Protein AF-A0A8H3B9Q1-F1 (afdb_monomer_lite)

Structure (mmCIF, N/CA/C/O backbone):
data_AF-A0A8H3B9Q1-F1
#
_entry.id   AF-A0A8H3B9Q1-F1
#
loop_
_atom_site.group_PDB
_atom_site.id
_atom_site.type_symbol
_atom_site.label_atom_id
_atom_site.label_alt_id
_atom_site.label_comp_id
_atom_site.label_asym_id
_atom_site.label_entity_id
_atom_site.label_seq_id
_atom_site.pdbx_PDB_ins_code
_atom_site.Cartn_x
_atom_site.Cartn_y
_atom_site.Cartn_z
_atom_site.occupancy
_atom_site.B_iso_or_equiv
_atom_site.auth_seq_id
_atom_site.auth_comp_id
_atom_site.auth_asym_id
_atom_site.auth_atom_id
_atom_site.pdbx_PDB_model_num
ATOM 1 N N . GLN A 1 1 ? -7.560 4.131 21.992 1.00 92.06 1 GLN A N 1
ATOM 2 C CA . GLN A 1 1 ? -8.632 3.118 21.911 1.00 92.06 1 GLN A CA 1
ATOM 3 C C . GLN A 1 1 ? -9.179 2.728 23.284 1.00 92.06 1 GLN A C 1
ATOM 5 O O . GLN A 1 1 ? -10.266 3.181 23.608 1.00 92.06 1 GLN A O 1
ATOM 10 N N . ASN A 1 2 ? -8.432 1.997 24.125 1.00 94.38 2 ASN A N 1
ATOM 11 C CA . ASN A 1 2 ? -8.906 1.543 25.450 1.00 94.38 2 ASN A CA 1
ATOM 12 C C . ASN A 1 2 ? -9.472 2.656 26.339 1.00 94.38 2 ASN A C 1
ATOM 14 O O . ASN A 1 2 ? -10.520 2.481 26.947 1.00 94.38 2 ASN A O 1
ATOM 18 N N . TYR A 1 3 ? -8.815 3.820 26.373 1.00 96.81 3 TYR A N 1
ATOM 19 C CA . TYR A 1 3 ? -9.316 4.967 27.131 1.00 96.81 3 TYR A CA 1
ATOM 20 C C . TYR A 1 3 ? -10.720 5.396 26.681 1.00 96.81 3 TYR A C 1
ATOM 22 O O . TYR A 1 3 ? -11.574 5.636 27.525 1.00 96.81 3 TYR A O 1
ATOM 30 N N . ALA A 1 4 ? -10.979 5.451 25.370 1.00 97.38 4 ALA A N 1
ATOM 31 C CA . ALA A 1 4 ? -12.282 5.854 24.851 1.00 97.38 4 ALA A CA 1
ATOM 32 C C . ALA A 1 4 ? -13.373 4.840 25.231 1.00 97.38 4 ALA A C 1
ATOM 34 O O . ALA A 1 4 ? -14.400 5.231 25.775 1.00 97.38 4 ALA A O 1
ATOM 35 N N . ILE A 1 5 ? -13.096 3.543 25.047 1.00 95.44 5 ILE A N 1
ATOM 36 C CA . ILE A 1 5 ? -14.016 2.448 25.397 1.00 95.44 5 ILE A CA 1
ATOM 37 C C . ILE A 1 5 ? -14.360 2.477 26.893 1.00 95.44 5 ILE A C 1
ATOM 39 O O . ILE A 1 5 ? -15.532 2.463 27.258 1.00 95.44 5 ILE A O 1
ATOM 43 N N . ASN A 1 6 ? -13.351 2.588 27.761 1.00 97.44 6 ASN A N 1
ATOM 44 C CA . ASN A 1 6 ? -13.539 2.525 29.214 1.00 97.44 6 ASN A CA 1
ATOM 45 C C . ASN A 1 6 ? -14.220 3.768 29.809 1.00 97.44 6 ASN A C 1
ATOM 47 O O . ASN A 1 6 ? -14.688 3.710 30.941 1.00 97.44 6 ASN A O 1
ATOM 51 N N . ASN A 1 7 ? -14.269 4.883 29.073 1.00 98.19 7 ASN A N 1
ATOM 52 C CA . ASN A 1 7 ? -14.877 6.138 29.527 1.00 98.19 7 ASN A CA 1
ATOM 53 C C . ASN A 1 7 ? -16.146 6.511 28.738 1.00 98.19 7 ASN A C 1
ATOM 55 O O . ASN A 1 7 ? -16.611 7.643 28.838 1.00 98.19 7 ASN A O 1
ATOM 59 N N . GLY A 1 8 ? -16.702 5.595 27.934 1.00 97.38 8 GLY A N 1
ATOM 60 C CA . GLY A 1 8 ? -17.917 5.858 27.151 1.00 97.38 8 GLY A CA 1
ATOM 61 C C . GLY A 1 8 ? -17.756 6.953 26.088 1.00 97.38 8 GLY A C 1
ATOM 62 O O . GLY A 1 8 ? -18.732 7.607 25.729 1.00 97.38 8 GLY A O 1
ATOM 63 N N . LEU A 1 9 ? -16.534 7.174 25.597 1.00 98.25 9 LEU A N 1
ATOM 64 C CA . LEU A 1 9 ? -16.236 8.120 24.519 1.00 98.25 9 LEU A CA 1
ATOM 65 C C . LEU A 1 9 ? -16.250 7.413 23.159 1.00 98.25 9 LEU A C 1
ATOM 67 O O . LEU A 1 9 ? -16.083 6.196 23.076 1.00 98.25 9 LEU A O 1
ATOM 71 N N . THR A 1 10 ? -16.368 8.188 22.080 1.00 97.56 10 THR A N 1
ATOM 72 C CA . THR A 1 10 ? -16.326 7.679 20.702 1.00 97.56 10 THR A CA 1
ATOM 73 C C . THR A 1 10 ? -14.998 6.962 20.407 1.00 97.56 10 THR A C 1
ATOM 75 O O . THR A 1 10 ? -13.942 7.603 20.447 1.00 97.56 10 THR A O 1
ATOM 78 N N . PRO A 1 11 ? -15.010 5.654 20.088 1.00 97.44 11 PRO A N 1
ATOM 79 C CA . PRO A 1 11 ? -13.805 4.926 19.703 1.00 97.44 11 PRO A CA 1
ATOM 80 C C . PRO A 1 11 ? -13.301 5.336 18.316 1.00 97.44 11 PRO A C 1
ATOM 82 O O . PRO A 1 11 ? -14.060 5.825 17.477 1.00 97.44 11 PRO A O 1
ATOM 85 N N . PHE A 1 12 ? -12.020 5.087 18.041 1.00 96.75 12 PHE A N 1
ATOM 86 C CA . PHE A 1 12 ? -11.499 5.241 16.686 1.00 96.75 12 PHE A CA 1
ATOM 87 C C . PHE A 1 12 ? -12.022 4.108 15.803 1.00 96.75 12 PHE A C 1
ATOM 89 O O . PHE A 1 12 ? -12.099 2.965 16.252 1.00 96.75 12 PHE A O 1
ATOM 96 N N . ILE A 1 13 ? -12.354 4.438 14.554 1.00 96.44 13 ILE A N 1
ATOM 97 C CA . ILE A 1 13 ? -12.870 3.481 13.560 1.00 96.44 13 ILE A CA 1
ATOM 98 C C . ILE A 1 13 ? -11.896 3.230 12.408 1.00 96.44 13 ILE A C 1
ATOM 100 O O . ILE A 1 13 ? -12.039 2.246 11.689 1.00 96.44 13 ILE A O 1
ATOM 104 N N . ALA A 1 14 ? -10.900 4.103 12.233 1.00 96.62 14 ALA A N 1
ATOM 105 C CA . ALA A 1 14 ? -9.901 3.974 11.186 1.00 96.62 14 ALA A CA 1
ATOM 106 C C . ALA A 1 14 ? -8.531 4.494 11.632 1.00 96.62 14 ALA A C 1
ATOM 108 O O . ALA A 1 14 ? -8.438 5.406 12.457 1.00 96.62 14 ALA A O 1
ATOM 109 N N . MET A 1 15 ? -7.478 3.948 11.027 1.00 96.94 15 MET A N 1
ATOM 110 C CA . MET A 1 15 ? -6.102 4.416 11.154 1.00 96.94 15 MET A CA 1
ATOM 111 C C . MET A 1 15 ? -5.476 4.619 9.774 1.00 96.94 15 MET A C 1
ATOM 113 O O . MET A 1 15 ? -5.550 3.736 8.923 1.00 96.94 15 MET A O 1
ATOM 117 N N . GLN A 1 16 ? -4.831 5.772 9.575 1.00 97.50 16 GLN A N 1
ATOM 118 C CA . GLN A 1 16 ? -4.018 6.053 8.391 1.00 97.50 16 GLN A CA 1
ATOM 119 C C . GLN A 1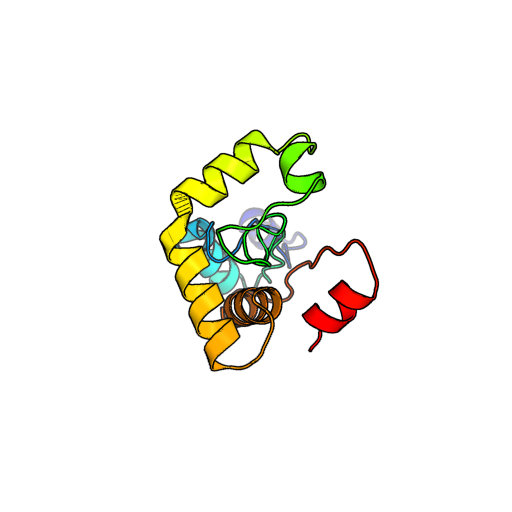 16 ? -2.529 5.900 8.717 1.00 97.50 16 GLN A C 1
ATOM 121 O O . GLN A 1 16 ? -1.941 6.750 9.383 1.00 97.50 16 GLN A O 1
ATOM 126 N N . ASN A 1 17 ? -1.918 4.825 8.231 1.00 94.44 17 ASN A N 1
ATOM 127 C CA . ASN A 1 17 ? -0.522 4.443 8.455 1.00 94.44 17 ASN A CA 1
ATOM 128 C C . ASN A 1 17 ? 0.224 4.223 7.130 1.00 94.44 17 ASN A C 1
ATOM 130 O O . ASN A 1 17 ? -0.387 4.099 6.071 1.00 94.44 17 ASN A O 1
ATOM 134 N N . GLN A 1 18 ? 1.556 4.199 7.166 1.00 96.31 18 GLN A N 1
ATOM 135 C CA . GLN A 1 18 ? 2.336 3.860 5.977 1.00 96.31 18 GLN A CA 1
ATOM 136 C C . GLN A 1 18 ? 2.306 2.351 5.789 1.00 96.31 18 GLN A C 1
ATOM 138 O O . GLN A 1 18 ? 2.672 1.623 6.704 1.00 96.31 18 GLN A O 1
ATOM 143 N N . TYR A 1 19 ? 1.943 1.857 4.607 1.00 97.81 19 TYR A N 1
ATOM 144 C CA . TYR A 1 19 ? 2.078 0.428 4.335 1.00 97.81 19 TYR A CA 1
ATOM 145 C C . TYR A 1 19 ? 2.194 0.129 2.847 1.00 97.81 19 TYR A C 1
ATOM 147 O O . TYR A 1 19 ? 1.410 0.619 2.032 1.00 97.81 19 TYR A O 1
ATOM 155 N N . ASN A 1 20 ? 3.200 -0.668 2.490 1.00 97.62 20 ASN A N 1
ATOM 156 C CA . ASN A 1 20 ? 3.450 -1.137 1.130 1.00 97.62 20 ASN A CA 1
ATOM 157 C C . ASN A 1 20 ? 4.493 -2.269 1.138 1.00 97.62 20 ASN A C 1
ATOM 159 O O . ASN A 1 20 ? 5.026 -2.647 2.175 1.00 97.62 20 ASN A O 1
ATOM 163 N N . LEU A 1 21 ? 4.828 -2.803 -0.036 1.00 97.88 21 LEU A N 1
ATOM 164 C CA . LEU A 1 21 ? 5.779 -3.913 -0.174 1.00 97.88 21 LEU A CA 1
ATOM 165 C C . LEU A 1 21 ? 7.179 -3.648 0.410 1.00 97.88 21 LEU A C 1
ATOM 167 O O . LEU A 1 21 ? 7.873 -4.610 0.734 1.00 97.88 21 LEU A O 1
ATOM 171 N N . VAL A 1 22 ? 7.588 -2.381 0.537 1.00 97.19 22 VAL A N 1
ATOM 172 C CA . VAL A 1 22 ? 8.919 -1.976 1.028 1.00 97.19 22 VAL A CA 1
ATOM 173 C C . VAL A 1 22 ? 8.889 -1.367 2.434 1.00 97.19 22 VAL A C 1
ATOM 175 O O . VAL A 1 22 ? 9.934 -1.054 2.990 1.00 97.19 22 VAL A O 1
ATOM 178 N N . TYR A 1 23 ? 7.703 -1.219 3.033 1.00 96.50 23 TYR A N 1
ATOM 179 C CA . TYR A 1 23 ? 7.517 -0.794 4.419 1.00 96.50 23 TYR A CA 1
ATOM 180 C C . TYR A 1 23 ? 6.386 -1.604 5.061 1.00 96.50 23 TYR A C 1
ATOM 182 O O . TYR A 1 23 ? 5.211 -1.410 4.742 1.00 96.50 23 TYR A O 1
ATOM 190 N N . ARG A 1 24 ? 6.759 -2.531 5.952 1.00 96.88 24 ARG A N 1
ATOM 191 C CA . ARG A 1 24 ? 5.875 -3.590 6.472 1.00 96.88 24 ARG A CA 1
ATOM 192 C C . ARG A 1 24 ? 5.850 -3.692 7.998 1.00 96.88 24 ARG A C 1
ATOM 194 O O . ARG A 1 24 ? 5.391 -4.695 8.530 1.00 96.88 24 ARG A O 1
ATOM 201 N N . GLU A 1 25 ? 6.330 -2.670 8.703 1.00 96.25 25 GLU A N 1
ATOM 202 C CA . GLU A 1 25 ? 6.410 -2.699 10.171 1.00 96.25 25 GLU A CA 1
ATOM 203 C C . GLU A 1 25 ? 5.028 -2.839 10.829 1.00 96.25 25 GLU A C 1
ATOM 205 O O . GLU A 1 25 ? 4.878 -3.526 11.838 1.00 96.25 25 GLU A O 1
ATOM 210 N N . GLU A 1 26 ? 3.996 -2.304 10.172 1.00 96.69 26 GLU A N 1
ATOM 211 C CA . GLU A 1 26 ? 2.591 -2.422 10.575 1.00 96.69 26 GLU A CA 1
ATOM 212 C C . GLU A 1 26 ? 2.130 -3.876 10.770 1.00 96.69 26 GLU A C 1
ATOM 214 O O . GLU A 1 26 ? 1.209 -4.124 11.544 1.00 96.69 26 GLU A O 1
ATOM 219 N N . GLU A 1 27 ? 2.771 -4.853 10.120 1.00 97.31 27 GLU A N 1
ATOM 220 C CA . GLU A 1 27 ? 2.424 -6.274 10.259 1.00 97.31 27 GLU A CA 1
ATOM 221 C C . GLU A 1 27 ? 2.755 -6.848 11.642 1.00 97.31 27 GLU A C 1
ATOM 223 O O . GLU A 1 27 ? 2.162 -7.854 12.028 1.00 97.31 27 GLU A O 1
ATOM 228 N N . ARG A 1 28 ? 3.691 -6.245 12.393 1.00 97.00 28 ARG A N 1
ATOM 229 C CA . ARG A 1 28 ? 4.159 -6.801 13.675 1.00 97.00 28 ARG A CA 1
ATOM 230 C C . ARG A 1 28 ? 3.138 -6.647 14.791 1.00 97.00 28 ARG A C 1
ATOM 232 O O . ARG A 1 28 ? 2.852 -7.607 15.499 1.00 97.00 28 ARG A O 1
ATOM 239 N N . GLU A 1 29 ? 2.609 -5.439 14.948 1.00 96.62 29 GLU A N 1
ATOM 240 C CA . GLU A 1 29 ? 1.764 -5.081 16.093 1.00 96.62 29 GLU A CA 1
ATOM 241 C C . GLU A 1 29 ? 0.517 -4.314 15.674 1.00 96.62 29 GLU A C 1
ATOM 243 O O . GLU A 1 29 ? -0.570 -4.572 16.198 1.00 96.62 29 GLU A O 1
ATOM 248 N N . MET A 1 30 ? 0.638 -3.402 14.704 1.00 96.44 30 MET A N 1
ATOM 249 C CA . MET A 1 30 ? -0.464 -2.511 14.367 1.00 96.44 30 MET A CA 1
ATOM 250 C C . MET A 1 30 ? -1.620 -3.257 13.707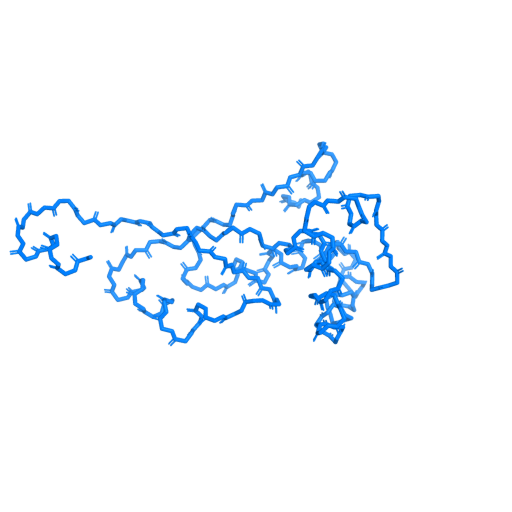 1.00 96.44 30 MET A C 1
ATOM 252 O O . MET A 1 30 ? -2.745 -3.162 14.182 1.00 96.44 30 MET A O 1
ATOM 256 N N . MET A 1 31 ? -1.367 -4.058 12.671 1.00 97.31 31 MET A N 1
ATOM 257 C CA . MET A 1 31 ? -2.404 -4.841 11.994 1.00 97.31 31 MET A CA 1
ATOM 258 C C . MET A 1 31 ? -3.156 -5.786 12.953 1.00 97.31 31 MET A C 1
ATOM 260 O O . MET A 1 31 ? -4.390 -5.730 12.970 1.00 97.31 31 MET A O 1
ATOM 264 N N . PRO A 1 32 ? -2.484 -6.594 13.806 1.00 96.94 32 PRO A N 1
ATOM 265 C CA . PRO A 1 32 ? -3.167 -7.366 14.846 1.00 96.94 32 PRO A CA 1
ATOM 266 C C . PRO A 1 32 ? -4.001 -6.505 15.802 1.00 96.94 32 PRO A C 1
ATOM 268 O O . PRO A 1 32 ? -5.121 -6.879 16.148 1.00 96.94 32 PRO A O 1
ATOM 271 N N . THR A 1 33 ? -3.482 -5.345 16.209 1.00 96.44 33 THR A N 1
ATOM 272 C CA . THR A 1 33 ? -4.162 -4.426 17.134 1.00 96.44 33 THR A CA 1
ATOM 273 C C . THR A 1 33 ? -5.417 -3.822 16.508 1.00 96.44 33 THR A C 1
ATOM 275 O O . THR A 1 33 ? -6.483 -3.818 17.124 1.00 96.44 33 THR A O 1
ATOM 278 N N . LEU A 1 34 ? -5.322 -3.354 15.263 1.00 96.62 34 LEU A N 1
ATOM 279 C CA . LEU A 1 34 ? -6.453 -2.831 14.502 1.00 96.62 34 LEU A CA 1
ATOM 280 C C . LEU A 1 34 ? -7.540 -3.899 14.350 1.00 96.62 34 LEU A C 1
ATOM 282 O O . LEU A 1 34 ? -8.707 -3.631 14.632 1.00 96.62 34 LEU A O 1
ATOM 286 N N . LYS A 1 35 ? -7.148 -5.137 14.030 1.00 95.62 35 LYS A N 1
ATOM 287 C CA . LYS A 1 35 ? -8.065 -6.280 13.951 1.00 95.62 35 LYS A CA 1
ATOM 288 C C . LYS A 1 35 ? -8.736 -6.591 15.291 1.00 95.62 35 LYS A C 1
ATOM 290 O O . LYS A 1 35 ? -9.946 -6.792 15.320 1.00 95.62 35 LYS A O 1
ATOM 295 N N . MET A 1 36 ? -7.979 -6.592 16.390 1.00 96.00 36 MET A N 1
ATOM 296 C CA . MET A 1 36 ? -8.506 -6.815 17.743 1.00 96.00 36 MET A CA 1
ATOM 297 C C . MET A 1 36 ? -9.588 -5.794 18.110 1.00 96.00 36 MET A C 1
ATOM 299 O O . MET A 1 36 ? -10.587 -6.152 18.729 1.00 96.00 36 MET A O 1
ATOM 303 N N . PHE A 1 37 ? -9.403 -4.533 17.722 1.00 95.69 37 PHE A N 1
ATOM 304 C CA . PHE A 1 37 ? -10.336 -3.455 18.041 1.00 95.69 37 PHE A CA 1
ATOM 305 C C . PHE A 1 37 ? -11.413 -3.204 16.977 1.00 95.69 37 PHE A C 1
ATOM 307 O O . PHE A 1 37 ? -12.238 -2.313 17.175 1.00 95.69 37 PHE A O 1
ATOM 314 N N . GLY A 1 38 ? -11.416 -3.949 1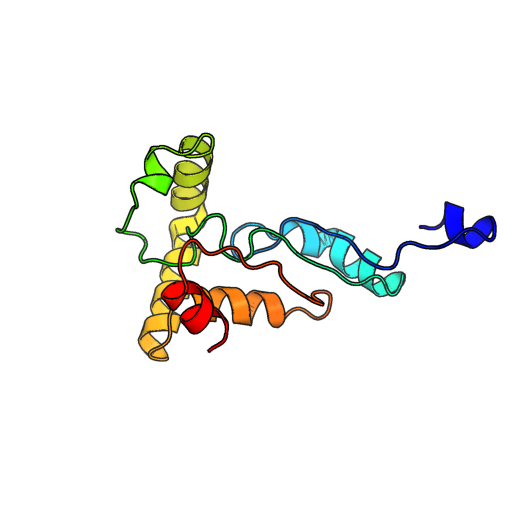5.866 1.00 95.00 38 GLY A N 1
ATOM 315 C CA . GLY A 1 38 ? -12.342 -3.721 14.752 1.00 95.00 38 GLY A CA 1
ATOM 316 C C . GLY A 1 38 ? -12.131 -2.375 14.046 1.00 95.00 38 GLY A C 1
ATOM 317 O O . GLY A 1 38 ? -13.089 -1.770 13.575 1.00 95.00 38 GLY A O 1
ATOM 318 N N . VAL A 1 39 ? -10.890 -1.884 14.008 1.00 97.06 39 VAL A N 1
ATOM 319 C CA . VAL A 1 39 ? -10.506 -0.605 13.395 1.00 97.06 39 VAL A CA 1
ATOM 320 C C . VAL A 1 39 ? -9.996 -0.860 11.978 1.00 97.06 39 VAL A C 1
ATOM 322 O O . VAL A 1 39 ? -9.129 -1.706 11.774 1.00 97.06 39 VAL A O 1
ATOM 325 N N . GLY A 1 40 ? -10.505 -0.119 10.993 1.00 96.75 40 GLY A N 1
ATOM 326 C CA . GLY A 1 40 ? -10.063 -0.239 9.603 1.00 96.75 40 GLY A CA 1
ATOM 327 C C . GLY A 1 40 ? -8.684 0.380 9.361 1.00 96.75 40 GLY A C 1
ATOM 328 O O . GLY A 1 40 ? -8.360 1.438 9.906 1.00 96.75 40 GLY A O 1
ATOM 329 N N . MET A 1 41 ? -7.872 -0.238 8.503 1.00 97.88 41 MET A N 1
ATOM 330 C CA . MET A 1 41 ? -6.588 0.324 8.076 1.00 97.88 41 MET A CA 1
ATOM 331 C C . MET A 1 41 ? -6.727 0.999 6.707 1.00 97.88 41 MET A C 1
ATOM 333 O O . MET A 1 41 ? -7.165 0.387 5.731 1.00 97.88 41 MET A O 1
ATOM 337 N N . ILE A 1 42 ? -6.326 2.266 6.626 1.00 98.19 42 ILE A N 1
ATOM 338 C CA . ILE A 1 42 ? -6.398 3.108 5.426 1.00 98.19 42 ILE A CA 1
ATOM 339 C C . ILE A 1 42 ? -4.963 3.523 5.066 1.00 98.19 42 ILE A C 1
ATOM 341 O O . ILE A 1 42 ? -4.521 4.619 5.419 1.00 98.19 42 ILE A O 1
ATOM 345 N N . PRO A 1 43 ? -4.167 2.632 4.446 1.00 97.62 43 PRO A N 1
ATOM 346 C CA . PRO A 1 43 ? -2.746 2.882 4.299 1.00 97.62 43 PRO A CA 1
ATOM 347 C C . PRO A 1 43 ? -2.447 3.957 3.255 1.00 97.62 43 PRO A C 1
ATOM 349 O O . PRO A 1 43 ? -3.015 3.969 2.160 1.00 97.62 43 PRO A O 1
ATOM 352 N N . TRP A 1 44 ? -1.495 4.830 3.568 1.00 97.06 44 TRP A N 1
ATOM 353 C CA . TRP A 1 44 ? -0.955 5.815 2.641 1.00 97.06 44 TRP A CA 1
ATOM 354 C C . TRP A 1 44 ? 0.345 5.326 1.985 1.00 97.06 44 TRP A C 1
ATOM 356 O O . TRP A 1 44 ? 1.047 4.441 2.477 1.00 97.06 44 TRP A O 1
ATOM 366 N N . SER A 1 45 ? 0.676 5.921 0.834 1.00 95.50 45 SER A N 1
ATOM 367 C CA . SER A 1 45 ? 1.814 5.536 -0.020 1.00 95.50 45 SER A CA 1
ATOM 368 C C . SER A 1 45 ? 1.888 4.035 -0.370 1.00 95.50 45 SER A C 1
ATOM 370 O O . SER A 1 45 ? 2.972 3.453 -0.273 1.00 95.50 45 SER A O 1
ATOM 372 N N . PRO A 1 46 ? 0.813 3.405 -0.885 1.00 96.94 46 PRO A N 1
ATOM 373 C CA . PRO A 1 46 ? 0.843 1.994 -1.296 1.00 96.94 46 PRO A CA 1
ATOM 374 C C . PRO A 1 46 ? 1.881 1.705 -2.401 1.00 96.94 46 PRO A C 1
ATOM 376 O O . PRO A 1 46 ? 2.355 0.582 -2.537 1.00 96.94 46 PRO A O 1
ATOM 379 N N . LEU A 1 47 ? 2.286 2.728 -3.165 1.00 96.00 47 LEU A N 1
ATOM 380 C CA . LEU A 1 47 ? 3.288 2.629 -4.236 1.00 96.00 47 LEU A CA 1
ATOM 381 C C . LEU A 1 47 ? 4.680 3.148 -3.841 1.00 96.00 47 LEU A C 1
ATOM 383 O O . LEU A 1 47 ? 5.552 3.264 -4.704 1.00 96.00 47 LEU A O 1
ATOM 387 N N . SER A 1 48 ? 4.882 3.525 -2.572 1.00 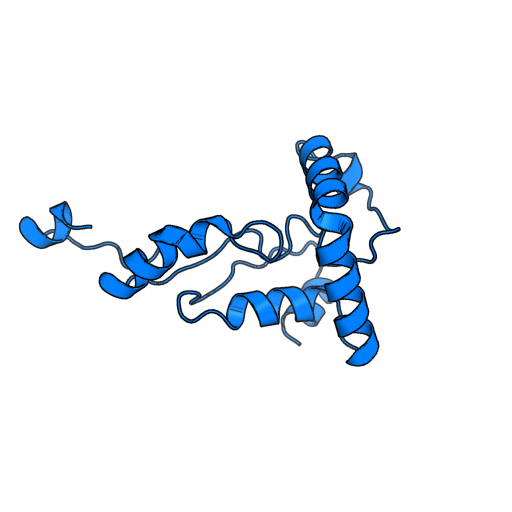94.44 48 SER A N 1
ATOM 388 C CA . SER A 1 48 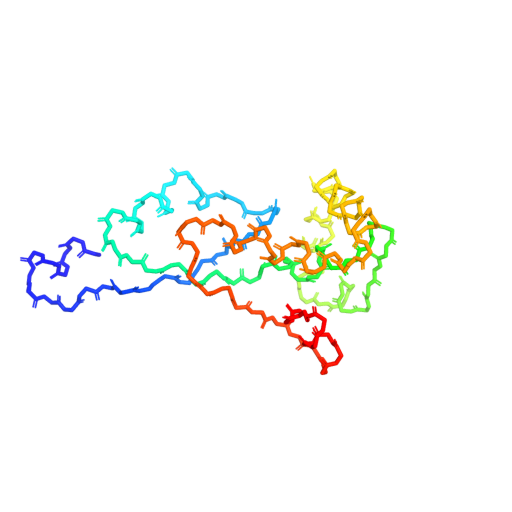? 6.128 4.110 -2.054 1.00 94.44 48 SER A CA 1
ATOM 389 C C . SER A 1 48 ? 6.667 5.239 -2.947 1.00 94.44 48 SER A C 1
ATOM 391 O O . SER A 1 48 ? 7.727 5.143 -3.559 1.00 94.44 48 SER A O 1
ATOM 393 N N . GLN A 1 49 ? 5.868 6.298 -3.131 1.00 90.75 49 GLN A N 1
ATOM 394 C CA . GLN A 1 49 ? 6.219 7.437 -4.001 1.00 90.75 49 GLN A CA 1
ATOM 395 C C . GLN A 1 49 ? 6.567 7.028 -5.457 1.00 90.75 49 GLN A C 1
ATOM 397 O O . GLN A 1 49 ? 7.350 7.679 -6.155 1.00 90.75 49 GLN A O 1
ATOM 402 N N . GLY A 1 50 ? 5.985 5.923 -5.929 1.00 92.06 50 GLY A N 1
ATOM 403 C CA . GLY A 1 50 ? 6.195 5.373 -7.265 1.00 92.06 50 GLY A CA 1
ATOM 404 C C . GLY A 1 50 ? 7.442 4.496 -7.413 1.00 92.06 50 GLY A C 1
ATOM 405 O O . GLY A 1 50 ? 7.737 4.089 -8.531 1.00 92.06 50 GLY A O 1
ATOM 406 N N . VAL A 1 51 ? 8.173 4.182 -6.333 1.00 94.50 51 VAL A N 1
ATOM 407 C CA . VAL A 1 51 ? 9.235 3.151 -6.365 1.00 94.50 51 VAL A CA 1
ATOM 408 C C . VAL A 1 51 ? 8.674 1.820 -6.882 1.00 94.50 51 VAL A C 1
ATOM 410 O O . VAL A 1 51 ? 9.320 1.145 -7.673 1.00 94.50 51 VAL A O 1
ATOM 413 N N . LEU A 1 52 ? 7.445 1.477 -6.489 1.00 96.62 52 LEU A N 1
ATOM 414 C CA . LEU A 1 52 ? 6.785 0.218 -6.847 1.00 96.62 52 LEU A CA 1
ATOM 415 C C . LEU A 1 52 ? 6.003 0.273 -8.170 1.00 96.62 52 LEU A C 1
ATOM 417 O O . LEU A 1 52 ? 5.308 -0.678 -8.503 1.00 96.62 52 LEU A O 1
ATOM 421 N N . SER A 1 53 ? 6.076 1.377 -8.918 1.00 95.50 53 SER A N 1
ATOM 422 C CA . SER A 1 53 ? 5.268 1.588 -10.129 1.00 95.50 53 SER A CA 1
ATOM 423 C C . SER A 1 53 ? 6.078 1.541 -11.428 1.00 95.50 53 SER A C 1
ATOM 425 O O . SER A 1 53 ? 5.561 1.951 -12.464 1.00 95.50 53 SER A O 1
ATOM 427 N N . ARG A 1 54 ? 7.363 1.171 -11.379 1.00 94.38 54 ARG A N 1
ATOM 428 C CA . ARG A 1 54 ? 8.271 1.215 -12.535 1.00 94.38 54 ARG A CA 1
ATOM 429 C C . ARG A 1 54 ? 9.453 0.255 -12.372 1.00 94.38 54 ARG A C 1
ATOM 431 O O . ARG A 1 54 ? 9.809 -0.042 -11.228 1.00 94.38 54 ARG A O 1
ATOM 438 N N . PRO A 1 55 ? 10.081 -0.181 -13.478 1.00 96.06 55 PRO A N 1
ATOM 439 C CA . PRO A 1 55 ? 11.283 -1.004 -13.441 1.00 96.06 55 PRO A CA 1
ATOM 440 C C . PRO A 1 55 ? 12.402 -0.395 -12.595 1.00 96.06 55 PRO A C 1
ATOM 442 O O . PRO A 1 55 ? 12.556 0.828 -12.510 1.00 96.06 55 PRO A O 1
ATOM 445 N N . TYR A 1 56 ? 13.241 -1.250 -12.007 1.00 94.00 56 TYR A N 1
ATOM 446 C CA . TYR A 1 56 ? 14.333 -0.796 -11.137 1.00 94.00 56 TYR A CA 1
ATOM 447 C C . TYR A 1 56 ? 15.355 0.092 -11.869 1.00 94.00 56 TYR A C 1
ATOM 449 O O . TYR A 1 56 ? 15.987 0.942 -11.253 1.00 94.00 56 TYR A O 1
ATOM 457 N N . THR A 1 57 ? 15.517 -0.018 -13.184 1.00 92.50 57 THR A N 1
ATOM 458 C CA . THR A 1 57 ? 16.427 0.863 -13.937 1.00 92.50 57 THR A CA 1
ATOM 459 C C . THR A 1 57 ? 15.842 2.252 -14.207 1.00 92.50 57 THR A C 1
ATOM 461 O O . THR A 1 57 ? 16.588 3.182 -14.500 1.00 92.50 57 THR A O 1
ATOM 464 N N . GLU A 1 58 ? 14.530 2.438 -14.053 1.00 92.00 58 GLU A N 1
ATOM 465 C CA . GLU A 1 58 ? 13.853 3.682 -14.412 1.00 92.00 58 GLU A CA 1
ATOM 466 C C . GLU A 1 58 ? 13.823 4.711 -13.273 1.00 92.00 58 GLU A C 1
ATOM 468 O O . GLU A 1 58 ? 13.834 4.404 -12.074 1.00 92.00 58 GLU A O 1
ATOM 473 N N . THR A 1 59 ? 13.765 5.984 -13.658 1.00 86.94 59 THR A N 1
ATOM 474 C CA . THR A 1 59 ? 13.675 7.132 -12.753 1.00 86.94 59 THR A CA 1
ATOM 475 C C . THR A 1 59 ? 12.761 8.200 -13.350 1.00 86.94 59 THR A C 1
ATOM 477 O O . THR A 1 59 ? 12.383 8.129 -14.514 1.00 86.94 59 THR A O 1
ATOM 480 N N . THR A 1 60 ? 12.372 9.190 -12.550 1.00 85.69 60 THR A N 1
ATOM 481 C CA . THR A 1 60 ? 11.517 10.301 -12.996 1.00 85.69 60 THR A CA 1
ATOM 482 C C . THR A 1 60 ? 12.077 11.621 -12.492 1.00 85.69 60 THR A C 1
ATOM 484 O O . THR A 1 60 ? 12.771 11.643 -11.477 1.00 85.69 60 THR A O 1
ATOM 487 N N . VAL A 1 61 ? 11.712 12.732 -13.138 1.00 85.38 61 VAL A N 1
ATOM 488 C CA . VAL A 1 61 ? 12.064 14.078 -12.653 1.00 85.38 61 VAL A CA 1
ATOM 489 C C . VAL A 1 61 ? 11.621 14.246 -11.199 1.00 85.38 61 VAL A C 1
ATOM 491 O O . VAL A 1 61 ? 12.429 14.605 -10.355 1.00 85.38 61 VAL A O 1
ATOM 494 N N . ARG A 1 62 ? 10.383 13.854 -10.865 1.00 80.25 62 ARG A N 1
ATOM 495 C CA . ARG A 1 62 ? 9.863 13.907 -9.488 1.00 80.25 62 ARG A CA 1
ATOM 496 C C . ARG A 1 62 ? 10.703 13.092 -8.498 1.00 80.25 62 ARG A C 1
ATOM 498 O O . ARG A 1 62 ? 10.934 13.547 -7.381 1.00 80.25 62 ARG A O 1
ATOM 505 N N . ALA A 1 63 ? 11.167 11.906 -8.891 1.00 81.69 63 ALA A N 1
ATOM 506 C CA . ALA A 1 63 ? 12.039 11.082 -8.051 1.00 81.69 63 ALA A CA 1
ATOM 507 C C . ALA A 1 63 ? 13.402 11.745 -7.781 1.00 81.69 63 ALA A C 1
ATOM 509 O O . ALA A 1 63 ? 14.040 11.445 -6.778 1.00 81.69 63 ALA A O 1
ATOM 510 N N . GLN A 1 64 ? 13.839 12.653 -8.656 1.00 83.38 64 GLN A N 1
ATOM 511 C CA . GLN A 1 64 ? 15.107 13.370 -8.528 1.00 83.38 64 GLN A CA 1
ATOM 512 C C . GLN A 1 64 ? 14.965 14.734 -7.843 1.00 83.38 64 GLN A C 1
ATOM 514 O O . GLN A 1 64 ? 15.901 15.158 -7.174 1.00 83.38 64 GLN A O 1
ATOM 519 N N . THR A 1 65 ? 13.823 15.412 -8.002 1.00 82.69 65 THR A N 1
ATOM 520 C CA . THR A 1 65 ? 13.627 16.808 -7.570 1.00 82.69 65 THR A CA 1
ATOM 521 C C . THR A 1 65 ? 12.734 16.975 -6.345 1.00 82.69 65 THR A C 1
ATOM 523 O O . THR A 1 65 ? 12.656 18.071 -5.795 1.00 82.69 65 THR A O 1
ATOM 526 N N . SER A 1 66 ? 12.037 15.924 -5.905 1.00 80.25 66 SER A N 1
ATOM 527 C CA . SER A 1 66 ? 11.207 16.004 -4.699 1.00 80.25 66 SER A CA 1
ATOM 528 C C . SER A 1 66 ? 12.046 16.246 -3.440 1.00 80.25 66 SER A C 1
ATOM 530 O O . SER A 1 66 ? 13.196 15.823 -3.346 1.00 80.25 66 SER A O 1
ATOM 532 N N . HIS A 1 67 ? 11.437 16.865 -2.426 1.00 78.56 67 HIS A N 1
ATOM 533 C CA . HIS A 1 67 ? 12.063 17.057 -1.112 1.00 78.56 67 HIS A CA 1
ATOM 534 C C . HIS A 1 67 ? 12.491 15.725 -0.460 1.00 78.56 67 HIS A C 1
ATOM 536 O O . HIS A 1 67 ? 13.395 15.676 0.365 1.00 78.56 67 HIS A O 1
ATOM 542 N N . SER A 1 68 ? 11.865 14.624 -0.880 1.00 81.44 68 SER A N 1
ATOM 543 C CA . SER A 1 68 ? 12.130 13.251 -0.462 1.00 81.44 68 SER A CA 1
ATOM 544 C C . SER A 1 68 ? 13.022 12.466 -1.437 1.00 81.44 68 SER A C 1
ATOM 546 O O . SER A 1 68 ? 13.126 11.249 -1.299 1.00 81.44 68 SER A O 1
ATOM 548 N N . ALA A 1 69 ? 13.694 13.107 -2.403 1.00 81.81 69 ALA A N 1
ATOM 549 C CA . ALA A 1 69 ? 14.493 12.421 -3.427 1.00 81.81 69 ALA A CA 1
ATOM 550 C C . ALA A 1 69 ? 15.609 11.533 -2.845 1.00 81.81 69 ALA A C 1
ATOM 552 O O . ALA A 1 69 ? 15.870 10.447 -3.364 1.00 81.81 69 ALA A O 1
ATOM 553 N N . VAL A 1 70 ? 16.246 11.961 -1.749 1.00 82.31 70 VAL A N 1
ATOM 554 C CA . VAL A 1 70 ? 17.263 11.158 -1.043 1.00 82.31 70 VAL A CA 1
ATOM 555 C C . VAL A 1 70 ? 16.638 9.887 -0.467 1.00 82.31 70 VAL A C 1
ATOM 557 O O . VAL A 1 70 ? 17.114 8.790 -0.750 1.00 82.31 70 VAL A O 1
ATOM 560 N N . LEU A 1 71 ? 15.522 10.026 0.257 1.00 83.44 71 LEU A N 1
ATOM 561 C CA . LEU A 1 71 ? 14.776 8.900 0.826 1.00 83.44 71 LEU A CA 1
ATOM 562 C C . LEU A 1 71 ? 14.251 7.961 -0.263 1.00 83.44 71 LEU A C 1
ATOM 564 O O . LEU A 1 71 ? 14.277 6.747 -0.094 1.00 83.44 71 LEU A O 1
ATOM 568 N N . TRP A 1 72 ? 13.806 8.509 -1.396 1.00 88.38 72 TRP A N 1
ATOM 569 C CA . TRP A 1 72 ? 13.364 7.728 -2.548 1.00 88.38 72 TRP A CA 1
ATOM 570 C C . TRP A 1 72 ? 14.500 6.869 -3.109 1.00 88.38 72 TRP A C 1
ATOM 572 O O . TRP A 1 72 ? 14.307 5.672 -3.316 1.00 88.38 72 TRP A O 1
ATOM 582 N N . LYS A 1 73 ? 15.687 7.459 -3.321 1.00 85.94 73 LYS A N 1
ATOM 583 C CA . LYS A 1 73 ? 16.870 6.735 -3.812 1.00 85.94 73 LYS A CA 1
ATOM 584 C C . LYS A 1 73 ? 17.276 5.637 -2.837 1.00 85.94 73 LYS A C 1
ATOM 586 O O . LYS A 1 73 ? 17.408 4.497 -3.257 1.00 85.94 73 LYS A O 1
ATOM 591 N N . GLN A 1 74 ? 17.390 5.963 -1.552 1.00 88.44 74 GLN A N 1
ATOM 592 C CA . GLN A 1 74 ? 17.729 4.988 -0.519 1.00 88.44 74 GLN A CA 1
ATOM 593 C C . GLN A 1 74 ? 16.715 3.837 -0.476 1.00 88.44 74 GLN A C 1
ATOM 595 O O . GLN A 1 74 ? 17.097 2.681 -0.598 1.00 88.44 74 GLN A O 1
ATOM 600 N N . THR A 1 75 ? 15.416 4.151 -0.431 1.00 90.06 75 THR A N 1
ATOM 601 C CA . THR A 1 75 ? 14.346 3.139 -0.447 1.00 90.06 75 THR A CA 1
ATOM 602 C C . THR A 1 75 ? 14.456 2.232 -1.669 1.00 90.06 75 THR A C 1
ATOM 604 O O . THR A 1 75 ? 14.270 1.024 -1.556 1.00 90.06 75 THR A O 1
ATOM 607 N N . LYS A 1 76 ? 14.747 2.798 -2.845 1.00 91.06 76 LYS A N 1
ATOM 608 C CA . LYS A 1 76 ? 14.892 2.031 -4.081 1.00 91.06 76 LYS A CA 1
ATOM 609 C C . LYS A 1 76 ? 16.085 1.074 -4.032 1.00 91.06 76 LYS A C 1
ATOM 611 O O . LYS A 1 76 ? 15.931 -0.075 -4.439 1.00 91.06 76 LYS A O 1
ATOM 616 N N . GLU A 1 77 ? 17.235 1.529 -3.542 1.00 93.31 77 GLU A N 1
ATOM 617 C CA . GLU A 1 77 ? 18.437 0.697 -3.420 1.00 93.31 77 GLU A CA 1
ATOM 618 C C . GLU A 1 77 ? 18.255 -0.415 -2.381 1.00 93.31 77 GLU A C 1
ATOM 620 O O . GLU A 1 77 ? 18.446 -1.590 -2.702 1.00 93.31 77 GLU A O 1
ATOM 625 N N . ASP A 1 78 ? 17.770 -0.069 -1.187 1.00 96.06 78 ASP A N 1
ATOM 626 C CA . ASP A 1 78 ? 17.578 -1.008 -0.075 1.00 96.06 78 ASP A CA 1
ATOM 627 C C . ASP A 1 78 ? 16.550 -2.107 -0.402 1.00 96.06 78 ASP A C 1
ATOM 629 O O . ASP A 1 78 ? 16.563 -3.185 0.190 1.00 96.06 78 ASP A O 1
ATOM 633 N N . ASN A 1 79 ? 15.661 -1.858 -1.371 1.00 96.88 79 ASN A N 1
ATOM 634 C CA . ASN A 1 79 ? 14.559 -2.752 -1.726 1.00 96.88 79 ASN A CA 1
ATOM 635 C C . ASN A 1 79 ? 14.623 -3.282 -3.165 1.00 96.88 79 ASN A C 1
ATOM 637 O O . ASN A 1 79 ? 13.603 -3.716 -3.713 1.00 96.88 79 ASN A O 1
ATOM 641 N N . LYS A 1 80 ? 15.810 -3.288 -3.781 1.00 97.00 80 LYS A N 1
ATOM 642 C CA . LYS A 1 80 ? 16.022 -3.750 -5.162 1.00 97.00 80 LYS A CA 1
ATOM 643 C C . LYS A 1 80 ? 15.339 -5.085 -5.470 1.00 97.00 80 LYS A C 1
ATOM 645 O O . LYS A 1 80 ? 14.606 -5.189 -6.451 1.00 97.00 80 LYS A O 1
ATOM 650 N N . GLU A 1 81 ? 15.533 -6.094 -4.623 1.00 98.25 81 GLU A N 1
ATOM 651 C CA . GLU A 1 81 ? 14.964 -7.429 -4.841 1.00 98.25 81 GLU A CA 1
ATOM 652 C C . GLU A 1 81 ? 13.432 -7.421 -4.842 1.00 98.25 81 GLU A C 1
ATOM 654 O O . GLU A 1 81 ? 12.809 -8.057 -5.692 1.00 98.25 81 GLU A O 1
ATOM 659 N N . VAL A 1 82 ? 12.804 -6.655 -3.946 1.00 98.25 82 VAL A N 1
ATOM 660 C CA . VAL A 1 82 ? 11.340 -6.518 -3.904 1.00 98.25 82 VAL A CA 1
ATOM 661 C C . VAL A 1 82 ? 10.830 -5.906 -5.208 1.00 98.25 82 VAL A C 1
ATOM 663 O O . VAL A 1 82 ? 9.894 -6.432 -5.810 1.00 98.25 82 VAL A O 1
ATOM 666 N N . ILE A 1 83 ? 11.485 -4.847 -5.689 1.00 98.25 83 ILE A N 1
ATOM 667 C CA . ILE A 1 83 ? 11.121 -4.159 -6.935 1.00 98.25 83 ILE A CA 1
ATOM 668 C C . ILE A 1 83 ? 11.241 -5.111 -8.132 1.00 98.25 83 ILE A C 1
ATOM 670 O O . ILE A 1 83 ? 10.307 -5.215 -8.928 1.00 98.25 83 ILE A O 1
ATOM 674 N N . LEU A 1 84 ? 12.337 -5.873 -8.224 1.00 98.44 84 LEU A N 1
ATOM 675 C CA . LEU A 1 84 ? 12.543 -6.860 -9.290 1.00 98.44 84 LEU A CA 1
ATOM 676 C C . LEU A 1 84 ? 11.487 -7.976 -9.268 1.00 98.44 84 LEU A C 1
ATOM 678 O O . LEU A 1 84 ? 11.058 -8.453 -10.322 1.00 98.44 84 LEU A O 1
ATOM 682 N N . ARG A 1 85 ? 11.023 -8.396 -8.084 1.00 98.56 85 ARG A N 1
ATOM 683 C CA . ARG A 1 85 ? 9.938 -9.384 -7.962 1.00 98.56 85 ARG A CA 1
ATOM 684 C C . ARG A 1 85 ? 8.598 -8.828 -8.429 1.00 98.56 85 ARG A C 1
ATOM 686 O O . ARG A 1 85 ? 7.885 -9.536 -9.139 1.00 98.56 85 ARG A O 1
ATOM 693 N N . VAL A 1 86 ? 8.277 -7.582 -8.081 1.00 98.69 86 VAL A N 1
ATOM 694 C CA . VAL A 1 86 ? 7.072 -6.898 -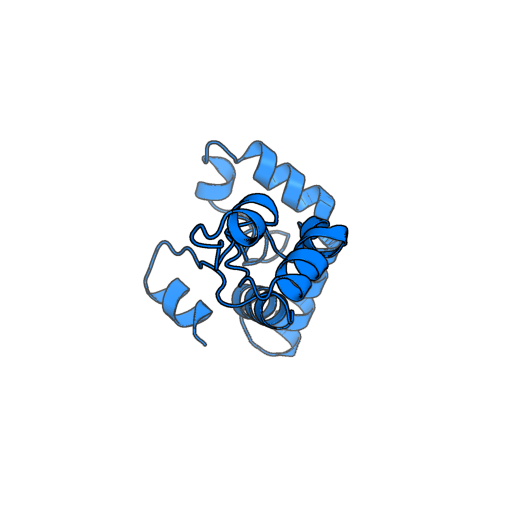8.579 1.00 98.69 86 VAL A CA 1
ATOM 695 C C . VAL A 1 86 ? 7.114 -6.799 -10.100 1.00 98.69 86 VAL A C 1
ATOM 697 O O . VAL A 1 86 ? 6.150 -7.177 -10.760 1.00 98.69 86 VAL A O 1
ATOM 700 N N . GLU A 1 87 ? 8.251 -6.382 -10.660 1.00 98.56 87 GLU A N 1
ATOM 701 C CA . GLU A 1 87 ? 8.454 -6.282 -12.107 1.00 98.56 87 GLU A CA 1
ATOM 702 C C . GLU A 1 87 ? 8.268 -7.635 -12.806 1.00 98.56 87 GLU A C 1
ATOM 704 O O . GLU A 1 87 ? 7.572 -7.729 -13.819 1.00 98.56 87 GLU A O 1
ATOM 709 N N . LYS A 1 88 ? 8.834 -8.710 -12.244 1.00 98.69 88 LYS A N 1
ATOM 710 C CA . LYS A 1 88 ? 8.673 -10.069 -12.776 1.00 98.69 88 LYS A CA 1
ATOM 711 C C . LYS A 1 88 ? 7.205 -10.503 -12.812 1.00 98.69 88 LYS A C 1
ATOM 713 O O . LYS A 1 88 ? 6.771 -11.071 -13.812 1.00 98.69 88 LYS A O 1
ATOM 718 N N . ILE A 1 89 ? 6.449 -10.257 -11.739 1.00 98.69 89 ILE A N 1
ATOM 719 C CA . ILE A 1 89 ? 5.025 -10.622 -11.656 1.00 98.69 89 ILE A CA 1
ATOM 720 C C . ILE A 1 89 ? 4.200 -9.797 -12.647 1.00 98.69 89 ILE A C 1
ATOM 722 O O . ILE A 1 89 ? 3.366 -10.366 -13.349 1.00 98.69 89 ILE A O 1
ATOM 726 N N . ALA A 1 90 ? 4.464 -8.492 -12.730 1.00 98.56 90 ALA A N 1
ATOM 727 C CA . ALA A 1 90 ? 3.801 -7.576 -13.654 1.00 98.56 90 ALA A CA 1
ATOM 728 C C . ALA A 1 90 ? 3.959 -8.048 -15.109 1.00 98.56 90 ALA A C 1
ATOM 730 O O . ALA A 1 90 ? 2.966 -8.254 -15.805 1.00 98.56 90 ALA A O 1
ATOM 731 N N . LYS A 1 91 ? 5.196 -8.357 -15.526 1.00 98.44 91 LYS A N 1
ATOM 732 C CA . LYS A 1 91 ? 5.492 -8.901 -16.863 1.00 98.44 91 LYS A CA 1
ATOM 733 C C . LYS A 1 91 ? 4.804 -10.240 -17.118 1.00 98.44 91 LYS A C 1
ATOM 735 O O . LYS A 1 91 ? 4.199 -10.419 -18.167 1.00 98.44 91 LYS A O 1
ATOM 740 N N . ALA A 1 92 ? 4.868 -11.170 -16.164 1.00 98.62 92 ALA A N 1
ATOM 741 C CA . ALA A 1 92 ? 4.271 -12.498 -16.318 1.00 98.62 92 ALA A CA 1
ATOM 742 C C . ALA A 1 92 ? 2.738 -12.463 -16.451 1.00 98.62 92 ALA A C 1
ATOM 744 O O . ALA A 1 92 ? 2.157 -13.362 -17.051 1.00 98.62 92 ALA A O 1
ATOM 745 N N . ARG A 1 93 ? 2.088 -11.445 -15.879 1.00 97.88 93 ARG A N 1
ATOM 746 C CA . ARG A 1 93 ? 0.629 -11.270 -15.902 1.00 97.88 93 ARG A CA 1
ATOM 747 C C . ARG A 1 93 ? 0.149 -10.236 -16.921 1.00 97.88 93 ARG A C 1
ATOM 749 O O . ARG A 1 93 ? -1.056 -10.061 -17.043 1.00 97.88 93 ARG A O 1
ATOM 756 N N . ASN A 1 94 ? 1.063 -9.581 -17.640 1.00 97.62 94 ASN A N 1
ATOM 757 C CA . ASN A 1 94 ? 0.768 -8.485 -18.565 1.00 97.62 94 ASN A CA 1
ATOM 758 C C . ASN A 1 94 ? -0.082 -7.363 -17.928 1.00 97.62 94 ASN A C 1
ATOM 760 O O . ASN A 1 94 ? -1.056 -6.894 -18.510 1.00 97.62 94 ASN A O 1
ATOM 764 N N . ILE A 1 95 ? 0.287 -6.965 -16.710 1.00 98.00 95 ILE A N 1
ATOM 765 C CA . ILE A 1 95 ? -0.345 -5.889 -15.929 1.00 98.00 95 ILE A CA 1
ATOM 766 C C . ILE A 1 95 ? 0.729 -4.928 -15.423 1.00 98.00 95 ILE A C 1
ATOM 768 O O . ILE A 1 95 ? 1.922 -5.250 -15.457 1.00 98.00 95 ILE A O 1
ATOM 772 N N . SER A 1 96 ? 0.342 -3.750 -14.938 1.00 98.19 96 SER A N 1
ATOM 773 C CA . SER A 1 96 ? 1.317 -2.780 -14.443 1.00 98.19 96 SER A CA 1
ATOM 774 C C . SER A 1 96 ? 1.914 -3.196 -13.093 1.00 98.19 96 SER A C 1
ATOM 776 O O . SER A 1 96 ? 1.309 -3.909 -12.288 1.00 98.19 96 SER A O 1
ATOM 778 N N . MET A 1 97 ? 3.127 -2.720 -12.797 1.00 98.31 97 MET A N 1
ATOM 779 C CA . MET A 1 97 ? 3.729 -2.910 -11.469 1.00 98.31 97 MET A CA 1
ATOM 780 C C . MET A 1 97 ? 2.898 -2.248 -10.365 1.00 98.31 97 MET A C 1
ATOM 782 O O . MET A 1 97 ? 2.840 -2.761 -9.247 1.00 98.31 97 MET A O 1
ATOM 786 N N . ALA A 1 98 ? 2.222 -1.141 -10.689 1.00 97.75 98 ALA A N 1
ATOM 787 C CA . ALA A 1 98 ? 1.361 -0.438 -9.752 1.00 97.75 98 ALA A CA 1
ATOM 788 C C . ALA A 1 98 ? 0.143 -1.290 -9.366 1.00 97.75 98 ALA A C 1
ATOM 790 O O . ALA A 1 98 ? -0.161 -1.400 -8.178 1.00 97.75 98 ALA A O 1
ATOM 791 N N . GLN A 1 99 ? -0.473 -1.970 -10.339 1.00 98.12 99 GLN A N 1
ATOM 792 C CA . GLN A 1 99 ? -1.554 -2.929 -10.103 1.00 98.12 99 GLN A CA 1
ATOM 793 C C . GLN A 1 99 ? -1.090 -4.094 -9.221 1.00 98.12 99 GLN A C 1
ATOM 795 O O . GLN A 1 99 ? -1.776 -4.449 -8.266 1.00 98.12 99 GLN A O 1
ATOM 800 N N . VAL A 1 100 ? 0.106 -4.648 -9.461 1.00 98.44 100 VAL A N 1
ATOM 801 C CA . VAL A 1 100 ? 0.673 -5.713 -8.607 1.00 98.44 100 VAL A CA 1
ATOM 802 C C . VAL A 1 100 ? 0.862 -5.236 -7.165 1.00 98.44 100 VAL A C 1
ATOM 804 O O . VAL A 1 100 ? 0.469 -5.933 -6.227 1.00 98.44 100 VAL A O 1
ATOM 807 N N . ALA A 1 101 ? 1.459 -4.059 -6.972 1.00 98.00 101 ALA A N 1
ATOM 808 C CA . ALA A 1 101 ? 1.709 -3.507 -5.644 1.00 98.00 101 ALA A CA 1
ATOM 809 C C . ALA A 1 101 ? 0.406 -3.197 -4.890 1.00 98.00 101 ALA A C 1
ATOM 811 O O . ALA A 1 101 ? 0.285 -3.520 -3.706 1.00 98.00 101 ALA A O 1
ATOM 812 N N . LEU A 1 102 ? -0.581 -2.618 -5.579 1.00 97.56 102 LEU A N 1
ATOM 813 C CA . LEU A 1 102 ? -1.879 -2.293 -4.998 1.00 97.56 102 LEU A CA 1
ATOM 814 C C . LEU A 1 102 ? -2.682 -3.554 -4.662 1.00 97.56 102 LEU A C 1
ATOM 816 O O . LEU A 1 102 ? -3.187 -3.664 -3.547 1.00 97.56 102 LEU A O 1
ATOM 820 N N . ALA A 1 103 ? -2.726 -4.536 -5.567 1.00 97.38 103 ALA A N 1
ATOM 821 C CA . ALA A 1 103 ? -3.372 -5.824 -5.321 1.00 97.38 103 ALA A CA 1
ATOM 822 C C . ALA A 1 103 ? -2.739 -6.562 -4.131 1.00 97.38 103 ALA A C 1
ATOM 824 O O . ALA A 1 103 ? -3.444 -7.138 -3.305 1.00 97.38 103 ALA A O 1
ATOM 825 N N . TRP A 1 104 ? -1.410 -6.508 -3.989 1.00 98.00 104 TRP A N 1
ATOM 826 C CA . TRP A 1 104 ? -0.738 -7.065 -2.817 1.00 98.00 104 TRP A CA 1
ATOM 827 C C . TRP A 1 104 ? -1.123 -6.336 -1.523 1.00 98.00 104 TRP A C 1
ATOM 829 O O . TRP A 1 104 ? -1.356 -6.994 -0.509 1.00 98.00 104 TRP A O 1
ATOM 839 N N . CYS A 1 105 ? -1.219 -5.005 -1.545 1.00 97.44 105 CYS A N 1
ATOM 840 C CA . CYS A 1 105 ? -1.641 -4.215 -0.385 1.00 97.44 105 CYS A CA 1
ATOM 841 C C . CYS A 1 105 ? -3.083 -4.560 0.026 1.00 97.44 105 CYS A C 1
ATOM 843 O O . CYS A 1 105 ? -3.340 -4.853 1.190 1.00 97.44 105 CYS A O 1
ATOM 845 N N . LEU A 1 106 ? -3.994 -4.631 -0.948 1.00 96.69 106 LEU A N 1
ATOM 846 C CA . LEU A 1 106 ? -5.396 -5.017 -0.758 1.00 96.69 106 LEU A CA 1
ATOM 847 C C . LEU A 1 106 ? -5.580 -6.476 -0.319 1.00 96.69 106 LEU A C 1
ATOM 849 O O . LEU A 1 106 ? -6.614 -6.817 0.239 1.00 96.69 106 LEU A O 1
ATOM 853 N N . SER A 1 107 ? -4.592 -7.348 -0.544 1.00 97.06 107 SER A N 1
ATOM 854 C CA . SER A 1 107 ? -4.665 -8.751 -0.110 1.00 97.06 107 SER A CA 1
ATOM 855 C C . SER A 1 107 ? -4.563 -8.942 1.408 1.00 97.06 107 SER A C 1
ATOM 857 O O . SER A 1 107 ? -4.715 -10.065 1.889 1.00 97.06 107 SER A O 1
ATOM 859 N N . LYS A 1 108 ? -4.244 -7.884 2.166 1.00 96.50 108 LYS A N 1
ATOM 860 C CA . LYS A 1 108 ? -4.099 -7.955 3.622 1.00 96.50 108 LYS A CA 1
ATOM 861 C C . LYS A 1 108 ? -5.445 -7.768 4.291 1.00 96.50 108 LYS A C 1
ATOM 863 O O . LYS A 1 108 ? -6.144 -6.803 4.016 1.00 96.50 108 LYS A O 1
ATOM 868 N N . ASP A 1 109 ? -5.758 -8.659 5.221 1.00 93.50 109 ASP A N 1
ATOM 869 C CA . ASP A 1 109 ? -7.030 -8.669 5.943 1.00 93.50 109 ASP A CA 1
ATOM 870 C C . ASP A 1 109 ? -7.279 -7.388 6.754 1.00 93.50 109 ASP A C 1
ATOM 872 O O . ASP A 1 109 ? -8.419 -6.948 6.866 1.00 93.50 109 ASP A O 1
ATOM 876 N N . ALA A 1 110 ? -6.225 -6.770 7.289 1.00 95.00 110 ALA A N 1
ATOM 877 C CA . ALA A 1 110 ? -6.326 -5.506 8.013 1.00 95.00 110 ALA A CA 1
ATOM 878 C C . ALA A 1 110 ? -6.602 -4.296 7.098 1.00 95.00 110 ALA A C 1
ATOM 880 O O . ALA A 1 110 ? -7.139 -3.292 7.566 1.00 95.00 110 ALA A O 1
ATOM 881 N N . VAL A 1 111 ? -6.236 -4.363 5.811 1.00 97.38 111 VAL A N 1
ATOM 882 C CA . VAL A 1 111 ? -6.325 -3.232 4.875 1.00 97.38 111 VAL A CA 1
ATOM 883 C C . VAL A 1 111 ? -7.751 -3.075 4.361 1.00 97.38 111 VAL A C 1
ATOM 885 O O . VAL A 1 111 ? -8.286 -3.941 3.681 1.00 97.38 111 VAL A O 1
ATOM 888 N N . THR A 1 112 ? -8.354 -1.924 4.650 1.00 97.19 112 THR A N 1
ATOM 889 C CA . THR A 1 112 ? -9.713 -1.576 4.220 1.00 97.19 112 THR A CA 1
ATOM 890 C C . THR A 1 112 ? -9.712 -0.771 2.924 1.00 97.19 112 THR A C 1
ATOM 892 O O . THR A 1 112 ? -10.445 -1.100 1.997 1.00 97.19 112 THR A O 1
ATOM 895 N N . ALA A 1 113 ? -8.911 0.298 2.851 1.00 96.44 113 ALA A N 1
ATOM 896 C CA . ALA A 1 113 ? -8.918 1.211 1.706 1.00 96.44 113 ALA A CA 1
ATOM 897 C C . ALA A 1 113 ? -7.564 1.934 1.553 1.00 96.44 113 ALA A C 1
ATOM 899 O O . ALA A 1 113 ? -7.326 2.931 2.231 1.00 96.44 113 ALA A O 1
ATOM 900 N N . PRO A 1 114 ? -6.644 1.465 0.694 1.00 96.62 114 PRO A N 1
ATOM 901 C CA . PRO A 1 114 ? -5.397 2.176 0.428 1.00 96.62 114 PRO A CA 1
ATOM 902 C C . PRO A 1 114 ? -5.648 3.512 -0.283 1.00 96.62 114 PRO A C 1
ATOM 904 O O . PRO A 1 114 ? -6.391 3.584 -1.262 1.00 96.62 114 PRO A O 1
ATOM 907 N N . VAL A 1 115 ? -4.967 4.569 0.163 1.00 96.50 115 VAL A N 1
ATOM 908 C CA . VAL A 1 115 ? -5.024 5.892 -0.472 1.00 96.50 115 VAL A CA 1
ATOM 909 C C . VAL A 1 115 ? -4.047 5.931 -1.641 1.00 96.50 115 VAL A C 1
ATOM 911 O O . VAL A 1 115 ? -2.826 5.970 -1.457 1.00 96.50 115 VAL A O 1
ATOM 914 N N . VAL A 1 116 ? -4.581 5.937 -2.860 1.00 93.88 116 VAL A N 1
ATOM 915 C CA . VAL A 1 116 ? -3.784 6.039 -4.085 1.00 93.88 116 VAL A CA 1
ATOM 916 C C . VAL A 1 116 ? -3.559 7.496 -4.487 1.00 93.88 116 VAL A C 1
ATOM 918 O O . VAL A 1 116 ? -4.465 8.323 -4.448 1.00 93.88 116 VAL A O 1
ATOM 921 N N . GLY A 1 117 ? -2.326 7.816 -4.884 1.00 89.81 117 GLY A N 1
ATOM 922 C CA . GLY A 1 117 ? -1.943 9.138 -5.374 1.00 89.81 117 GLY A CA 1
ATOM 923 C C . GLY A 1 117 ? -1.506 9.073 -6.833 1.00 89.81 117 GLY A C 1
ATOM 924 O O . GLY A 1 117 ? -0.664 8.252 -7.193 1.00 89.81 117 GLY A O 1
ATOM 925 N N . THR A 1 118 ? -2.038 9.967 -7.662 1.00 91.38 118 THR A N 1
ATOM 926 C CA . THR A 1 118 ? -1.750 10.044 -9.099 1.00 91.38 118 THR A CA 1
ATOM 927 C C . THR A 1 118 ? -1.565 11.496 -9.548 1.00 91.38 118 THR A C 1
ATOM 929 O O . THR A 1 118 ? -2.020 12.421 -8.884 1.00 91.38 118 THR A O 1
ATOM 932 N N . LEU A 1 119 ? -0.850 11.698 -10.658 1.00 87.69 119 LEU A N 1
ATOM 933 C CA . LEU A 1 119 ? -0.627 13.011 -11.280 1.00 87.69 119 LEU A CA 1
ATOM 934 C C . LEU A 1 119 ? -1.437 13.217 -12.567 1.00 87.69 119 LEU A C 1
ATOM 936 O O . LEU A 1 119 ? -1.446 14.320 -13.102 1.00 87.69 119 LEU A O 1
ATOM 940 N N . ASN A 1 120 ? -2.053 12.163 -13.104 1.00 92.25 120 ASN A N 1
ATOM 941 C CA . ASN A 1 120 ? -2.837 12.229 -14.333 1.00 92.25 120 ASN A CA 1
ATOM 942 C C . ASN A 1 120 ? -3.902 11.123 -14.362 1.00 92.25 120 ASN A C 1
ATOM 944 O O . ASN A 1 120 ? -3.853 10.173 -13.577 1.00 92.25 120 ASN A O 1
ATOM 948 N N . LEU A 1 121 ? -4.856 11.263 -15.281 1.00 96.38 121 LEU A N 1
ATOM 949 C CA . LEU A 1 121 ? -5.988 10.350 -15.396 1.00 96.38 121 LEU A CA 1
ATOM 950 C C . LEU A 1 121 ? -5.568 8.948 -15.856 1.00 96.38 121 LEU A C 1
ATOM 952 O O . LEU A 1 121 ? -6.003 7.975 -15.261 1.00 96.38 121 LEU A O 1
ATOM 956 N N . LYS A 1 122 ? -4.635 8.837 -16.808 1.00 95.56 122 LYS A N 1
ATOM 957 C CA . LYS A 1 122 ? -4.129 7.542 -17.298 1.00 95.56 122 LYS A CA 1
ATOM 958 C C . LYS A 1 122 ? -3.570 6.663 -16.175 1.00 95.56 122 LYS A C 1
ATOM 960 O O . LYS A 1 122 ? -3.803 5.463 -16.133 1.00 95.56 122 LYS A O 1
ATOM 965 N N . ASN A 1 123 ? -2.827 7.263 -15.251 1.00 94.62 123 ASN A N 1
ATOM 966 C CA . ASN A 1 123 ? -2.309 6.567 -14.081 1.00 94.62 123 ASN A CA 1
ATOM 967 C C . ASN A 1 123 ? -3.432 6.188 -13.105 1.00 94.62 123 ASN A C 1
ATOM 969 O O . ASN A 1 123 ? -3.299 5.190 -12.416 1.00 94.62 123 ASN A O 1
ATOM 973 N N . LEU A 1 124 ? -4.508 6.979 -13.004 1.00 95.94 124 LEU A N 1
ATOM 974 C CA . LEU A 1 124 ? -5.667 6.602 -12.189 1.00 95.94 124 LEU A CA 1
ATOM 975 C C . LEU A 1 124 ? -6.377 5.384 -12.786 1.00 95.94 124 LEU A C 1
ATOM 977 O O . LEU A 1 124 ? -6.648 4.441 -12.054 1.00 95.94 124 LEU A O 1
ATOM 981 N N . GLU A 1 125 ? -6.631 5.417 -14.095 1.00 96.62 125 GLU A N 1
ATOM 982 C CA . GLU A 1 125 ? -7.235 4.324 -14.866 1.00 96.62 125 GLU A CA 1
ATOM 983 C C . GLU A 1 125 ? -6.419 3.033 -14.716 1.00 96.62 125 GLU A C 1
ATOM 985 O O . GLU A 1 125 ? -6.968 1.991 -14.389 1.00 96.62 125 GLU A O 1
ATOM 990 N N . ASP A 1 126 ? -5.090 3.109 -14.823 1.00 96.69 126 ASP A N 1
ATOM 991 C CA . ASP A 1 126 ? -4.218 1.953 -14.580 1.00 96.69 126 ASP A CA 1
ATOM 992 C C . ASP A 1 126 ? -4.375 1.378 -13.161 1.00 96.69 126 ASP A C 1
ATOM 994 O O . ASP A 1 126 ? -4.388 0.164 -12.974 1.00 96.69 126 ASP A O 1
ATOM 998 N N . LEU A 1 127 ? -4.520 2.228 -12.140 1.00 96.06 127 LEU A N 1
ATOM 999 C CA . LEU A 1 127 ? -4.621 1.775 -10.749 1.00 96.06 127 LEU A CA 1
ATOM 1000 C C . LEU A 1 127 ? -5.945 1.083 -10.428 1.00 96.06 127 LEU A C 1
ATOM 1002 O O . LEU A 1 127 ? -5.959 0.209 -9.562 1.00 96.06 127 LEU A O 1
ATOM 1006 N N . ILE A 1 128 ? -7.037 1.481 -11.080 1.00 92.62 128 ILE A N 1
ATOM 1007 C CA . ILE A 1 128 ? -8.361 0.885 -10.855 1.00 92.62 128 ILE A CA 1
ATOM 1008 C C . ILE A 1 128 ? -8.564 -0.427 -11.629 1.00 92.62 128 ILE A C 1
ATOM 1010 O O . ILE A 1 128 ? -9.442 -1.199 -11.243 1.00 92.62 128 ILE A O 1
ATOM 1014 N N . GLY A 1 129 ? -7.715 -0.711 -12.626 1.00 87.06 129 GLY A N 1
ATOM 1015 C CA . GLY A 1 129 ? -7.805 -1.911 -13.468 1.00 87.06 129 GLY A CA 1
ATOM 1016 C C . GLY A 1 129 ? -8.856 -1.792 -14.555 1.00 87.06 129 GLY A C 1
ATOM 1017 O O . GLY A 1 129 ? -9.377 -2.860 -14.940 1.00 87.06 129 GLY A O 1
#

Organism: NCBI:txid456999

Foldseek 3Di:
DVVCVVVVHDDAQEDEEADWLLDHPCVPPVLVVCVVVNHAYAYEPLCVQVLQFDALVDDDPCCCPPPCVVVSVVSSVVCVVSSVVLVVVCVVVVATSLCSTLVVQVVDPRHDHYDDDDDDDVVVVSNVD

Sequence (129 aa):
QNYAINNGLTPFIAMQNQYNLVYREEEREMMPTLKMFGVGMIPWSPLSQGVLSRPYTETTVRAQTSHSAVLWKQTKEDNKEVILRVEKIAKARNISMAQVALAWCLSKDAVTAPVVGTLNLKNLEDLIG

Radius of gyration: 16.54 Å; chains: 1; bounding box: 36×30×48 Å

InterPro domains:
  IPR023210 NADP-dependent oxidoreductase domain [PF00248] (7-128)
  IPR036812 NAD(P)-dependent oxidoreductase domain superfamily [G3DSA:3.20.20.100] (1-129)
  IPR036812 NAD(P)-dependent oxidoreductase domain superfamily [SSF51430] (4-128)
  IPR050523 Aldo/Keto Reductase Detoxification and Biosynthesis [PTHR43364] (2-128)

pLDDT: mean 94.59, std 4.8, range [78.56, 98.69]

Secondary structure (DSSP, 8-state):
-HHHHHTTPPPP-EE--B-BTTB-GGGTTHHHHHHHHTPEE--B-TTGGGGGGS-TT---HHHHHSTTHHHHHHHHHHTHHHHHHHHHHHHHHTS-HHHHHHHHHHTSTTBS------SSHHHHHHHH-